Protein AF-A0A8H3UGS4-F1 (afdb_monomer_lite)

Secondary structure (DSSP, 8-state):
---------------------TTTTSPP--HHHHHHH--HHHHHHHHHHHHHHHHHSTTSS--TTSHHHHHHHHHHHHHHS-GGGTTS-------------S------EETTEE-------

Organism: Venturia inaequalis (NCBI:txid5025)

Foldseek 3Di:
DDDDDDDDDDDDDDPPPPPPPPVVVDDDDDPVVVVVPDDPVVVVVVVVVLQCLQCVAPPSHCPPPGSSVVVVVVVVQCVCPPCVCPPVDDDDDDDDDDDDDPDDDDWDDDPNDTDDDPDDD

pLDDT: mean 81.0, std 20.24, range [34.84, 98.56]

Sequence (121 aa):
MRLIISYAAVLGAVASASMVDSYLDKPLVESLTLQSRVRLGNLINHAKALEAIAYNTTGRNRVIGSPGHEATVKYIYDQLTHASLGDYYKVTLQPFFHVFVVNATGSLFVNGYLINQTLPS

Radius of gyration: 30.58 Å; chains: 1; bounding box: 62×94×57 Å

Structure (mmCIF, N/CA/C/O backbone):
data_AF-A0A8H3UGS4-F1
#
_entry.id   AF-A0A8H3UGS4-F1
#
loop_
_atom_site.group_PDB
_atom_site.id
_atom_site.type_symbol
_atom_site.label_atom_id
_atom_site.label_alt_id
_atom_site.label_comp_id
_atom_site.label_asym_id
_atom_site.label_entity_id
_atom_site.label_seq_id
_atom_site.pdbx_PDB_ins_code
_atom_site.Cartn_x
_atom_site.Cartn_y
_atom_site.Cartn_z
_atom_site.occupancy
_atom_site.B_iso_or_equiv
_atom_site.auth_seq_id
_atom_site.auth_comp_id
_atom_site.auth_asym_id
_atom_site.auth_atom_id
_atom_site.pdbx_PDB_model_num
ATOM 1 N N . MET A 1 1 ? -23.695 75.855 35.364 1.00 38.19 1 MET A N 1
ATOM 2 C CA . MET A 1 1 ? -22.596 75.158 34.666 1.00 38.19 1 MET A CA 1
ATOM 3 C C . MET A 1 1 ? -22.319 73.873 35.436 1.00 38.19 1 MET A C 1
ATOM 5 O O . MET A 1 1 ? -21.881 73.954 36.575 1.00 38.19 1 MET A O 1
ATOM 9 N N . ARG A 1 2 ? -22.765 72.722 34.916 1.00 34.84 2 ARG A N 1
ATOM 10 C CA . ARG A 1 2 ? -22.682 71.413 35.589 1.00 34.84 2 ARG A CA 1
ATOM 11 C C . ARG A 1 2 ? -21.368 70.713 35.203 1.00 34.84 2 ARG A C 1
ATOM 13 O O . ARG A 1 2 ? -20.967 70.802 34.048 1.00 34.84 2 ARG A O 1
ATOM 20 N N . LEU A 1 3 ? -20.747 70.053 36.188 1.00 38.72 3 LEU A N 1
ATOM 21 C CA . LEU A 1 3 ? -19.657 69.063 36.079 1.00 38.72 3 LEU A CA 1
ATOM 22 C C . LEU A 1 3 ? -20.045 67.939 35.067 1.00 38.72 3 LEU A C 1
ATOM 24 O O . LEU A 1 3 ? -21.213 67.863 34.698 1.00 38.72 3 LEU A O 1
ATOM 28 N N . ILE A 1 4 ? -19.216 67.005 34.578 1.00 41.81 4 ILE A N 1
ATOM 29 C CA . ILE A 1 4 ? -18.273 66.085 35.243 1.00 41.81 4 ILE A CA 1
ATOM 30 C C . ILE A 1 4 ? -17.397 65.423 34.141 1.00 41.81 4 ILE A C 1
ATOM 32 O O . ILE A 1 4 ? -17.888 65.135 33.051 1.00 41.81 4 ILE A O 1
ATOM 36 N N . ILE A 1 5 ? -16.119 65.160 34.438 1.00 49.06 5 ILE A N 1
ATOM 37 C CA . ILE A 1 5 ? -15.186 64.303 33.674 1.00 49.06 5 ILE A CA 1
ATOM 38 C C . ILE A 1 5 ? -15.641 62.837 33.786 1.00 49.06 5 ILE A C 1
ATOM 40 O O . ILE A 1 5 ? -16.017 62.405 34.874 1.00 49.06 5 ILE A O 1
ATOM 44 N N . SER A 1 6 ? -15.591 62.034 32.719 1.00 35.41 6 SER A N 1
ATOM 45 C CA . SER A 1 6 ? -15.815 60.583 32.835 1.00 35.41 6 SER A CA 1
ATOM 46 C C . SER A 1 6 ? -14.918 59.764 31.908 1.00 35.41 6 SER A C 1
ATOM 48 O O . SER A 1 6 ? -14.763 60.043 30.724 1.00 35.41 6 SER A O 1
ATOM 50 N N . TYR A 1 7 ? -14.305 58.782 32.558 1.00 38.97 7 TYR A N 1
ATOM 51 C CA . TYR A 1 7 ? -13.231 57.866 32.195 1.00 38.97 7 TYR A CA 1
ATOM 52 C C . TYR A 1 7 ? -13.826 56.573 31.618 1.00 38.97 7 TYR A C 1
ATOM 54 O O . TYR A 1 7 ? -14.876 56.163 32.102 1.00 38.97 7 TYR A O 1
ATOM 62 N N . ALA A 1 8 ? -13.149 55.887 30.690 1.00 45.62 8 ALA A N 1
ATOM 63 C CA . ALA A 1 8 ? -13.234 54.422 30.573 1.00 45.62 8 ALA A CA 1
ATOM 64 C C . ALA A 1 8 ? -12.194 53.885 29.576 1.00 45.62 8 ALA A C 1
ATOM 66 O O . ALA A 1 8 ? -12.425 53.842 28.369 1.00 45.62 8 ALA A O 1
ATOM 67 N N . ALA A 1 9 ? -11.051 53.434 30.094 1.00 47.94 9 ALA A N 1
ATOM 68 C CA . ALA A 1 9 ? -10.204 52.484 29.388 1.00 47.94 9 ALA A CA 1
ATOM 69 C C . ALA A 1 9 ? -10.904 51.117 29.416 1.00 47.94 9 ALA A C 1
ATOM 71 O O . ALA A 1 9 ? -11.072 50.523 30.481 1.00 47.94 9 ALA A O 1
ATOM 72 N N . VAL A 1 10 ? -11.345 50.629 28.257 1.00 42.31 10 VAL A N 1
ATOM 73 C CA . VAL A 1 10 ? -11.896 49.277 28.129 1.00 42.31 10 VAL A CA 1
ATOM 74 C C . VAL A 1 10 ? -10.728 48.294 28.087 1.00 42.31 10 VAL A C 1
ATOM 76 O O . VAL A 1 10 ? -10.084 48.099 27.060 1.00 42.31 10 VAL A O 1
ATOM 79 N N . LEU A 1 11 ? -10.452 47.686 29.240 1.00 37.72 11 LEU A N 1
ATOM 80 C CA . LEU A 1 11 ? -9.661 46.466 29.360 1.00 37.72 11 LEU A CA 1
ATOM 81 C C . LEU A 1 11 ? -10.482 45.290 28.814 1.00 37.72 11 LEU A C 1
ATOM 83 O O . LEU A 1 11 ? -11.313 44.719 29.516 1.00 37.72 11 LEU A O 1
ATOM 87 N N . GLY A 1 12 ? -10.254 44.926 27.554 1.00 44.09 12 GLY A N 1
ATOM 88 C CA . GLY A 1 12 ? -10.710 43.653 27.001 1.00 44.09 12 GLY A CA 1
ATOM 89 C C . GLY A 1 12 ? -9.690 42.561 27.306 1.00 44.09 12 GLY A C 1
ATOM 90 O O . GLY A 1 12 ? -8.723 42.401 26.566 1.00 44.09 12 GLY A O 1
ATOM 91 N N . ALA A 1 13 ? -9.879 41.818 28.396 1.00 46.59 13 ALA A N 1
ATOM 92 C CA . ALA A 1 13 ? -9.127 40.593 28.640 1.00 46.59 13 ALA A CA 1
ATOM 93 C C . ALA A 1 13 ? -9.599 39.515 27.651 1.00 46.59 13 ALA A C 1
ATOM 95 O O . ALA A 1 13 ? -10.701 38.983 27.779 1.00 46.59 13 ALA A O 1
ATOM 96 N N . VAL A 1 14 ? -8.773 39.192 26.654 1.00 55.16 14 VAL A N 1
ATOM 97 C CA . VAL A 1 14 ? -8.949 37.973 25.861 1.00 55.16 14 VAL A CA 1
ATOM 98 C C . VAL A 1 14 ? -8.554 36.787 26.736 1.00 55.16 14 VAL A C 1
ATOM 100 O O . VAL A 1 14 ? -7.384 36.578 27.043 1.00 55.16 14 VAL A O 1
ATOM 103 N N . ALA A 1 15 ? -9.546 36.029 27.200 1.00 53.59 15 ALA A N 1
ATOM 104 C CA . ALA A 1 15 ? -9.297 34.745 27.830 1.00 53.59 15 ALA A CA 1
ATOM 105 C C . ALA A 1 15 ? -8.759 33.789 26.757 1.00 53.59 15 ALA A C 1
ATOM 107 O O . ALA A 1 15 ? -9.505 33.320 25.899 1.00 53.59 15 ALA A O 1
ATOM 108 N N . SER A 1 16 ? -7.458 33.507 26.792 1.00 46.19 16 SER A N 1
ATOM 109 C CA . SER A 1 16 ? -6.892 32.361 26.088 1.00 46.19 16 SER A CA 1
ATOM 110 C C . SER A 1 16 ? -7.465 31.104 26.735 1.00 46.19 16 SER A C 1
ATOM 112 O O . SER A 1 16 ? -7.000 30.682 27.792 1.00 46.19 16 SER A O 1
ATOM 114 N N . ALA A 1 17 ? -8.510 30.530 26.137 1.00 52.72 17 ALA A N 1
ATOM 115 C CA . ALA A 1 17 ? -8.946 29.188 26.479 1.00 52.72 17 ALA A CA 1
ATOM 116 C C . ALA A 1 17 ? -7.755 28.252 26.245 1.00 52.72 17 ALA A C 1
ATOM 118 O O . ALA A 1 17 ? -7.295 28.075 25.116 1.00 52.72 17 ALA A O 1
ATOM 119 N N . SER A 1 18 ? -7.208 27.708 27.329 1.00 48.75 18 SER A N 1
ATOM 120 C CA . SER A 1 18 ? -6.213 26.649 27.270 1.00 48.75 18 SER A CA 1
ATOM 121 C C . SER A 1 18 ? -6.813 25.491 26.483 1.00 48.75 18 SER A C 1
ATOM 123 O O . SER A 1 18 ? -7.858 24.965 26.869 1.00 48.75 18 SER A O 1
ATOM 125 N N . MET A 1 19 ? -6.171 25.105 25.383 1.00 50.28 19 MET A N 1
ATOM 126 C CA . MET A 1 19 ? -6.467 23.853 24.699 1.00 50.28 19 MET A CA 1
ATOM 127 C C . MET A 1 19 ? -6.186 22.723 25.695 1.00 50.28 19 MET A C 1
ATOM 129 O O . MET A 1 19 ? -5.033 22.368 25.925 1.00 50.28 19 MET A O 1
ATOM 133 N N . VAL A 1 20 ? -7.231 22.227 26.357 1.00 48.53 20 VAL A N 1
ATOM 134 C CA . VAL A 1 20 ? -7.148 21.001 27.147 1.00 48.53 20 VAL A CA 1
ATOM 135 C C . VAL A 1 20 ? -6.880 19.896 26.138 1.00 48.53 20 VAL A C 1
ATOM 137 O O . VAL A 1 20 ? -7.640 19.715 25.186 1.00 48.53 20 VAL A O 1
ATOM 140 N N . ASP A 1 21 ? -5.729 19.251 26.283 1.00 52.72 21 ASP A N 1
ATOM 141 C CA . ASP A 1 21 ? -5.268 18.215 25.377 1.00 52.72 21 ASP A CA 1
ATOM 142 C C . ASP A 1 21 ? -6.294 17.073 25.339 1.00 52.72 21 ASP A C 1
ATOM 144 O O . ASP A 1 21 ? -6.436 16.301 26.288 1.00 52.72 21 ASP A O 1
ATOM 148 N N . SER A 1 22 ? -7.022 16.983 24.222 1.00 56.69 22 SER A N 1
ATOM 149 C CA . SER A 1 22 ? -8.054 15.975 23.919 1.00 56.69 22 SER A CA 1
ATOM 150 C C . SER A 1 22 ? -7.582 14.514 24.015 1.00 56.69 22 SER A C 1
ATOM 152 O O . SER A 1 22 ? -8.356 13.585 23.773 1.00 56.69 22 SER A O 1
ATOM 154 N N . TYR A 1 23 ? -6.305 14.294 24.323 1.00 54.12 23 TYR A N 1
ATOM 155 C CA . TYR A 1 23 ? -5.731 12.986 24.584 1.00 54.12 23 TYR A CA 1
ATOM 156 C C . TYR A 1 23 ? -6.137 12.411 25.952 1.00 54.12 23 TYR A C 1
ATOM 158 O O . TYR A 1 23 ? -6.257 11.194 26.072 1.00 54.12 23 TYR A O 1
ATOM 166 N N . LEU A 1 24 ? -6.404 13.253 26.963 1.00 58.44 24 LEU A N 1
ATOM 167 C CA . LEU A 1 24 ? -6.751 12.796 28.320 1.00 58.44 24 LEU A CA 1
ATOM 168 C C . LEU A 1 24 ? -8.182 12.242 28.455 1.00 58.44 24 LEU A C 1
ATOM 170 O O . LEU A 1 24 ? -8.441 11.472 29.376 1.00 58.44 24 LEU A O 1
ATOM 174 N N . ASP A 1 25 ? -9.085 12.575 27.528 1.00 75.38 25 ASP A N 1
ATOM 175 C CA . ASP A 1 25 ? -10.490 12.130 27.555 1.00 75.38 25 ASP A CA 1
ATOM 176 C C . ASP A 1 25 ? -10.727 10.797 26.822 1.00 75.38 25 ASP A C 1
ATOM 178 O O . ASP A 1 25 ? -11.840 10.263 26.818 1.00 75.38 25 ASP A O 1
ATOM 182 N N . LYS A 1 26 ? -9.700 10.236 26.169 1.00 79.56 26 LYS A N 1
ATOM 183 C CA . LYS A 1 26 ? -9.814 8.957 25.459 1.00 79.56 26 LYS A CA 1
ATOM 184 C C . LYS A 1 26 ? -9.493 7.795 26.400 1.00 79.56 26 LYS A C 1
ATOM 186 O O . LYS A 1 26 ? -8.543 7.885 27.177 1.00 79.56 26 LYS A O 1
ATOM 191 N N . PRO A 1 27 ? -10.240 6.680 26.323 1.00 84.38 27 PRO A N 1
ATOM 192 C CA . PRO A 1 27 ? -9.929 5.507 27.124 1.00 84.38 27 PRO A CA 1
ATOM 193 C C . PRO A 1 27 ? -8.524 4.998 26.795 1.00 84.38 27 PRO A C 1
ATOM 195 O O . PRO A 1 27 ? -8.077 5.055 25.645 1.00 84.38 27 PRO A O 1
ATOM 198 N N . LEU A 1 28 ? -7.845 4.473 27.815 1.00 88.94 28 LEU A N 1
ATOM 199 C CA . LEU A 1 28 ? -6.550 3.828 27.646 1.00 88.94 28 LEU A CA 1
ATOM 200 C C . LEU A 1 28 ? -6.656 2.676 26.640 1.00 88.94 28 LEU A C 1
ATOM 202 O O . LEU A 1 28 ? -7.667 1.977 26.546 1.00 88.94 28 LEU A O 1
ATOM 206 N N . VAL A 1 29 ? -5.589 2.490 25.865 1.00 89.19 29 VAL A N 1
ATOM 207 C CA . VAL A 1 29 ? -5.531 1.422 24.869 1.00 89.19 29 VAL A CA 1
ATOM 208 C C . VAL A 1 29 ? -5.345 0.085 25.576 1.00 89.19 29 VAL A C 1
ATOM 210 O O . VAL A 1 29 ? -4.285 -0.200 26.127 1.00 89.19 29 VAL A O 1
ATOM 213 N N . GLU A 1 30 ? -6.362 -0.767 25.493 1.00 94.38 30 GLU A N 1
ATOM 214 C CA . GLU A 1 30 ? -6.294 -2.134 26.002 1.00 94.38 30 GLU A CA 1
ATOM 215 C C . GLU A 1 30 ? -5.526 -3.047 25.039 1.00 94.38 30 GLU A C 1
ATOM 217 O O . GLU A 1 30 ? -5.965 -3.314 23.914 1.00 94.38 30 GLU A O 1
ATOM 222 N N . SER A 1 31 ? -4.377 -3.557 25.490 1.00 95.50 31 SER A N 1
ATOM 223 C CA . SER A 1 31 ? -3.426 -4.297 24.647 1.00 95.50 31 SER A CA 1
ATOM 224 C C . SER A 1 31 ? -4.035 -5.555 24.016 1.00 95.50 31 SER A C 1
ATOM 226 O O . SER A 1 31 ? -3.924 -5.759 22.806 1.00 95.50 31 SER A O 1
ATOM 228 N N . LEU A 1 32 ? -4.743 -6.374 24.804 1.00 96.44 32 LEU A N 1
ATOM 229 C CA . LEU A 1 32 ? -5.380 -7.601 24.307 1.00 96.44 32 LEU A CA 1
ATOM 230 C C . LEU A 1 32 ? -6.488 -7.295 23.294 1.00 96.44 32 LEU A C 1
ATOM 232 O O . LEU A 1 32 ? -6.609 -7.971 22.271 1.00 96.44 32 LEU A O 1
ATOM 236 N N . THR A 1 33 ? -7.256 -6.232 23.540 1.00 94.50 33 THR A N 1
ATOM 237 C CA . THR A 1 33 ? -8.292 -5.772 22.615 1.00 94.50 33 THR A CA 1
ATOM 238 C C . THR A 1 33 ? -7.671 -5.341 21.293 1.00 94.50 33 THR A C 1
ATOM 240 O O . THR A 1 33 ? -8.124 -5.797 20.245 1.00 94.50 33 THR A O 1
ATOM 243 N N . LEU A 1 34 ? -6.609 -4.532 21.314 1.00 93.56 34 LEU A N 1
ATOM 244 C CA . LEU A 1 34 ? -5.921 -4.092 20.100 1.00 93.56 34 LEU A CA 1
ATOM 245 C C . LEU A 1 34 ? -5.370 -5.277 19.296 1.00 93.56 34 LEU A C 1
ATOM 247 O O . LEU A 1 34 ? -5.621 -5.377 18.096 1.00 93.56 34 LEU A O 1
ATOM 251 N N . GLN A 1 35 ? -4.681 -6.209 19.953 1.00 96.44 35 GLN A N 1
ATOM 252 C CA . GLN A 1 35 ? -4.122 -7.393 19.297 1.00 96.44 35 GLN A CA 1
ATOM 253 C C . GLN A 1 35 ? -5.216 -8.271 18.676 1.00 96.44 35 GLN A C 1
ATOM 255 O O . GLN A 1 35 ? -5.074 -8.709 17.537 1.00 96.44 35 GLN A O 1
ATOM 260 N N . SER A 1 36 ? -6.354 -8.450 19.357 1.00 96.06 36 SER A N 1
ATOM 261 C CA . SER A 1 36 ? -7.492 -9.224 18.831 1.00 96.06 36 SER A CA 1
ATOM 262 C C . SER A 1 36 ? -8.109 -8.634 17.551 1.00 96.06 36 SER A C 1
ATOM 264 O O . SER A 1 36 ? -8.759 -9.341 16.774 1.00 96.06 36 SER A O 1
ATOM 266 N N . ARG A 1 37 ? -7.915 -7.330 17.307 1.00 95.00 37 ARG A N 1
ATOM 267 C CA . ARG A 1 37 ? -8.377 -6.648 16.089 1.00 95.00 37 ARG A CA 1
ATOM 268 C C . ARG A 1 37 ? -7.448 -6.883 14.897 1.00 95.00 37 ARG A C 1
ATOM 270 O O . ARG A 1 37 ? -7.892 -6.714 13.761 1.00 95.00 37 ARG A O 1
ATOM 277 N N . VAL A 1 38 ? -6.205 -7.312 15.120 1.00 94.81 38 VAL A N 1
ATOM 278 C CA . VAL A 1 38 ? -5.257 -7.664 14.056 1.00 94.81 38 VAL A CA 1
ATOM 279 C C . VAL A 1 38 ? -5.579 -9.066 13.547 1.00 94.81 38 VAL A C 1
ATOM 281 O O . VAL A 1 38 ? -5.268 -10.075 14.172 1.00 94.81 38 VAL A O 1
ATOM 284 N N . ARG A 1 39 ? -6.243 -9.139 12.391 1.00 97.31 39 ARG A N 1
ATOM 285 C CA . ARG A 1 39 ? -6.724 -10.403 11.816 1.00 97.31 39 ARG A CA 1
ATOM 286 C C . ARG A 1 39 ? -5.838 -10.860 10.665 1.00 97.31 39 ARG A C 1
ATOM 288 O O . ARG A 1 39 ? -5.646 -10.114 9.706 1.00 97.31 39 ARG A O 1
ATOM 295 N N . LEU A 1 40 ? -5.400 -12.120 10.708 1.00 97.31 40 LEU A N 1
ATOM 296 C CA . LEU A 1 40 ? -4.603 -12.746 9.643 1.00 97.31 40 LEU A CA 1
ATOM 297 C C . LEU A 1 40 ? -5.268 -12.629 8.264 1.00 97.31 40 LEU A C 1
ATOM 299 O O . LEU A 1 40 ? -4.605 -12.298 7.289 1.00 97.31 40 LEU A O 1
ATOM 303 N N . GLY A 1 41 ? -6.585 -12.844 8.182 1.00 98.00 41 GLY A N 1
ATOM 304 C CA . GLY A 1 41 ? -7.318 -12.711 6.920 1.00 98.00 41 GLY A CA 1
ATOM 305 C C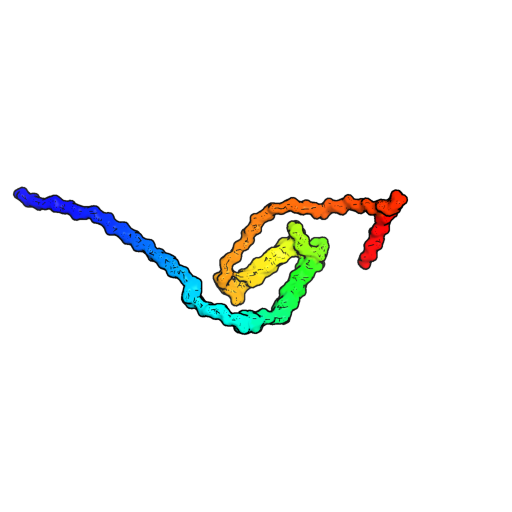 . GLY A 1 41 ? -7.202 -11.311 6.309 1.00 98.00 41 GLY A C 1
ATOM 306 O O . GLY A 1 41 ? -6.969 -11.185 5.111 1.00 98.00 41 GLY A O 1
ATOM 307 N N . ASN A 1 42 ? -7.268 -10.262 7.135 1.00 96.31 42 ASN A N 1
ATOM 308 C CA . ASN A 1 42 ? -7.105 -8.886 6.664 1.00 96.31 42 ASN A CA 1
ATOM 309 C C . ASN A 1 42 ? -5.673 -8.653 6.164 1.00 96.31 42 ASN A C 1
ATOM 311 O O . ASN A 1 42 ? -5.490 -8.132 5.068 1.00 96.31 42 ASN A O 1
ATOM 315 N N . LEU A 1 43 ? -4.665 -9.106 6.921 1.00 97.19 43 LEU A N 1
ATOM 316 C CA . LEU A 1 43 ? -3.251 -9.027 6.529 1.00 97.19 43 LEU A CA 1
ATOM 317 C C . LEU A 1 43 ? -3.003 -9.693 5.166 1.00 97.19 43 LEU A C 1
ATOM 319 O O . LEU A 1 43 ? -2.388 -9.090 4.288 1.00 97.19 43 LEU A O 1
ATOM 323 N N . ILE A 1 44 ? -3.533 -10.903 4.961 1.00 98.44 44 ILE A N 1
ATOM 324 C CA . ILE A 1 44 ? -3.407 -11.638 3.694 1.00 98.44 44 ILE A CA 1
ATOM 325 C C . ILE A 1 44 ? -4.129 -10.912 2.555 1.00 98.44 44 ILE A C 1
ATOM 327 O O . ILE A 1 44 ? -3.591 -10.829 1.453 1.00 98.44 44 ILE A O 1
ATOM 331 N N . ASN A 1 45 ? -5.323 -10.370 2.793 1.00 98.12 45 ASN A N 1
ATOM 332 C CA . ASN A 1 45 ? -6.071 -9.644 1.765 1.00 98.12 45 ASN A CA 1
ATOM 333 C C . ASN A 1 45 ? -5.311 -8.402 1.285 1.00 98.12 45 ASN A C 1
ATOM 335 O O . ASN A 1 45 ? -5.194 -8.186 0.079 1.00 98.12 45 ASN A O 1
ATOM 339 N N . HIS A 1 46 ? -4.740 -7.626 2.208 1.00 97.62 46 HIS A N 1
ATOM 340 C CA . HIS A 1 46 ? -3.904 -6.481 1.851 1.00 97.62 46 HIS A CA 1
ATOM 341 C C . HIS A 1 46 ? -2.618 -6.917 1.135 1.00 97.62 46 HIS A C 1
ATOM 343 O O . HIS A 1 46 ? -2.241 -6.301 0.140 1.00 97.62 46 HIS A O 1
ATOM 349 N N . ALA A 1 47 ? -1.976 -8.007 1.571 1.00 98.25 47 ALA A N 1
ATOM 350 C CA . ALA A 1 47 ? -0.794 -8.545 0.898 1.00 98.25 47 ALA A CA 1
ATOM 351 C C . ALA A 1 47 ? -1.089 -8.934 -0.560 1.00 98.25 47 ALA A C 1
ATOM 353 O O . ALA A 1 47 ? -0.365 -8.516 -1.461 1.00 98.25 47 ALA A O 1
ATOM 354 N N . LYS A 1 48 ? -2.196 -9.646 -0.804 1.00 98.56 48 LYS A N 1
ATOM 355 C CA . LYS A 1 48 ? -2.651 -10.014 -2.153 1.00 98.56 48 LYS A CA 1
ATOM 356 C C . LYS A 1 48 ? -3.002 -8.800 -3.007 1.00 98.56 48 LYS A C 1
ATOM 358 O O . LYS A 1 48 ? -2.707 -8.790 -4.195 1.00 98.56 48 LYS A O 1
ATOM 363 N N . ALA A 1 49 ? -3.609 -7.766 -2.426 1.00 98.31 49 ALA A N 1
ATOM 364 C CA . ALA A 1 49 ? -3.898 -6.531 -3.152 1.00 98.31 49 ALA A CA 1
ATOM 365 C C . ALA A 1 49 ? -2.605 -5.825 -3.601 1.00 98.31 49 ALA A C 1
ATOM 367 O O . ALA A 1 49 ? -2.491 -5.412 -4.753 1.00 98.31 49 ALA A O 1
ATOM 368 N N . LEU A 1 50 ? -1.606 -5.738 -2.719 1.00 98.19 50 LEU A N 1
ATOM 369 C CA . LEU A 1 50 ? -0.299 -5.157 -3.039 1.00 98.19 50 LEU A CA 1
ATOM 370 C C . LEU A 1 50 ? 0.485 -6.001 -4.053 1.00 98.19 50 LEU A C 1
ATOM 372 O O . LEU A 1 50 ? 1.156 -5.455 -4.927 1.00 98.19 50 LEU A O 1
ATOM 376 N N . GLU A 1 51 ? 0.398 -7.324 -3.965 1.00 98.12 51 GLU A N 1
ATOM 377 C CA . GLU A 1 51 ? 0.956 -8.241 -4.959 1.00 98.12 51 GLU A CA 1
ATOM 378 C C . GLU A 1 51 ? 0.285 -8.057 -6.329 1.00 98.12 51 GLU A C 1
ATOM 380 O O . GLU A 1 51 ? 0.970 -7.909 -7.341 1.00 98.12 51 GLU A O 1
ATOM 385 N N . ALA A 1 52 ? -1.047 -7.978 -6.368 1.00 98.50 52 ALA A N 1
ATOM 386 C CA . ALA A 1 52 ? -1.797 -7.737 -7.595 1.00 98.50 52 ALA A CA 1
ATOM 387 C C . ALA A 1 52 ? -1.425 -6.392 -8.237 1.00 98.50 52 ALA A C 1
ATOM 389 O O . ALA A 1 52 ? -1.268 -6.324 -9.453 1.00 98.50 52 ALA A O 1
ATOM 390 N N . ILE A 1 53 ? -1.210 -5.337 -7.441 1.00 98.44 53 ILE A N 1
ATOM 391 C CA . ILE A 1 53 ? -0.691 -4.054 -7.941 1.00 98.44 53 ILE A CA 1
ATOM 392 C C . ILE A 1 53 ? 0.666 -4.241 -8.625 1.00 98.44 53 ILE A C 1
ATOM 394 O O . ILE A 1 53 ? 0.878 -3.698 -9.709 1.00 98.44 53 ILE A O 1
ATOM 398 N N . ALA A 1 54 ? 1.575 -5.019 -8.029 1.00 97.62 54 ALA A N 1
ATOM 399 C CA . ALA A 1 54 ? 2.865 -5.298 -8.648 1.00 97.62 54 ALA A CA 1
ATOM 400 C C . ALA A 1 54 ? 2.671 -5.977 -10.008 1.00 97.62 54 ALA A C 1
ATOM 402 O O . ALA A 1 54 ? 3.173 -5.476 -11.004 1.00 97.62 54 ALA A O 1
ATOM 403 N N . TYR A 1 55 ? 1.905 -7.067 -10.081 1.00 97.94 55 TYR A N 1
ATOM 404 C CA . TYR A 1 55 ? 1.780 -7.853 -11.312 1.00 97.94 55 TYR A CA 1
ATOM 405 C C . TYR A 1 55 ? 0.898 -7.233 -12.401 1.00 97.94 55 TYR A C 1
ATOM 407 O O . TYR A 1 55 ? 1.112 -7.535 -13.574 1.00 97.94 55 TYR A O 1
ATOM 415 N N . ASN A 1 56 ? -0.038 -6.352 -12.045 1.00 97.50 56 ASN A N 1
ATOM 416 C CA . ASN A 1 56 ? -0.915 -5.672 -13.002 1.00 97.50 56 ASN A CA 1
ATOM 417 C C . ASN A 1 56 ? -0.309 -4.387 -13.585 1.00 97.50 56 ASN A C 1
ATOM 419 O O . ASN A 1 56 ? -0.930 -3.756 -14.437 1.00 97.50 56 ASN A O 1
ATOM 423 N N . THR A 1 57 ? 0.878 -3.975 -13.133 1.00 95.50 57 THR A N 1
ATOM 424 C CA . THR A 1 57 ? 1.556 -2.772 -13.627 1.00 95.50 57 THR A CA 1
ATOM 425 C C . THR A 1 57 ? 2.791 -3.108 -14.458 1.00 95.50 57 THR A C 1
ATOM 427 O O . THR A 1 57 ? 3.419 -4.162 -14.317 1.00 95.50 57 THR A O 1
ATOM 430 N N . THR A 1 58 ? 3.151 -2.195 -15.361 1.00 91.25 58 THR A N 1
ATOM 431 C CA . THR A 1 58 ? 4.356 -2.310 -16.191 1.00 91.25 58 THR A CA 1
ATOM 432 C C . THR A 1 58 ? 5.602 -2.456 -15.313 1.00 91.25 58 THR A C 1
ATOM 434 O O . THR A 1 58 ? 5.764 -1.742 -14.327 1.00 91.25 58 THR A O 1
ATOM 437 N N . GLY A 1 59 ? 6.492 -3.390 -15.660 1.00 89.50 59 GLY A N 1
ATOM 438 C CA . GLY A 1 59 ? 7.685 -3.712 -14.865 1.00 89.50 59 GLY A CA 1
ATOM 439 C C . GLY A 1 59 ? 7.447 -4.731 -13.744 1.00 89.50 59 GLY A C 1
ATOM 440 O O . GLY A 1 59 ? 8.416 -5.221 -13.165 1.00 89.50 59 GLY A O 1
ATOM 441 N N . ARG A 1 60 ? 6.185 -5.101 -13.477 1.00 95.56 60 ARG A N 1
ATOM 442 C CA . ARG A 1 60 ? 5.785 -6.163 -12.538 1.00 95.56 60 ARG A CA 1
ATOM 443 C C . ARG A 1 60 ? 6.323 -5.974 -11.112 1.00 95.56 60 ARG A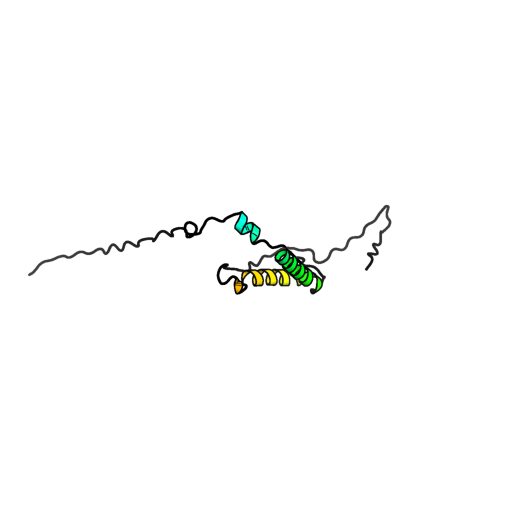 C 1
ATOM 445 O O . ARG A 1 60 ? 6.638 -6.942 -10.423 1.00 95.56 60 ARG A O 1
ATOM 452 N N . ASN A 1 61 ? 6.490 -4.727 -10.681 1.00 94.50 61 ASN A N 1
ATOM 453 C CA . ASN A 1 61 ? 7.106 -4.374 -9.405 1.00 94.50 61 ASN A CA 1
ATOM 454 C C . ASN A 1 61 ? 6.481 -3.097 -8.823 1.00 94.50 61 ASN A C 1
ATOM 456 O O . ASN A 1 61 ? 5.701 -2.414 -9.478 1.00 94.50 61 ASN A O 1
ATOM 460 N N . ARG A 1 62 ? 6.844 -2.766 -7.579 1.00 96.00 62 ARG A N 1
ATOM 461 C CA . ARG A 1 62 ? 6.409 -1.541 -6.882 1.00 96.00 62 ARG A CA 1
ATOM 462 C C . ARG A 1 62 ? 7.588 -0.602 -6.593 1.00 96.00 62 ARG A C 1
ATOM 464 O O . ARG A 1 62 ? 7.621 0.027 -5.537 1.00 96.00 62 ARG A O 1
ATOM 471 N N . VAL A 1 63 ? 8.591 -0.574 -7.481 1.00 93.00 63 VAL A N 1
ATOM 472 C CA . VAL A 1 63 ? 9.787 0.272 -7.319 1.00 93.00 63 VAL A CA 1
ATOM 473 C C . VAL A 1 63 ? 9.403 1.749 -7.328 1.00 93.00 63 VAL A C 1
ATOM 475 O O . VAL A 1 63 ? 8.500 2.154 -8.052 1.00 93.00 63 VAL A O 1
ATOM 478 N N . ILE A 1 64 ? 10.074 2.554 -6.509 1.00 90.94 64 ILE A N 1
ATOM 479 C CA . ILE A 1 64 ? 9.765 3.978 -6.338 1.00 90.94 64 ILE A CA 1
ATOM 480 C C . ILE A 1 64 ? 9.794 4.695 -7.697 1.00 90.94 64 ILE A C 1
ATOM 482 O O . ILE A 1 64 ? 10.680 4.457 -8.513 1.00 90.94 64 ILE A O 1
ATOM 486 N N . GLY A 1 65 ? 8.806 5.559 -7.940 1.00 88.44 65 GLY A N 1
ATOM 487 C CA . GLY A 1 65 ? 8.661 6.304 -9.196 1.00 88.44 65 GLY A CA 1
ATOM 488 C C . GLY A 1 65 ? 8.085 5.505 -10.371 1.00 88.44 65 GLY A C 1
ATOM 489 O O . GLY A 1 65 ? 7.929 6.066 -11.451 1.00 88.44 65 GLY A O 1
ATOM 490 N N . SER A 1 66 ? 7.760 4.219 -10.195 1.00 91.88 66 SER A N 1
ATOM 491 C CA . SER A 1 66 ? 7.084 3.419 -11.224 1.00 91.88 66 SER A CA 1
ATOM 492 C C . SER A 1 66 ? 5.552 3.482 -11.114 1.00 91.88 66 SER A C 1
ATOM 494 O O . SER A 1 66 ? 5.023 3.836 -10.054 1.00 91.88 66 SER A O 1
ATOM 496 N N . PRO A 1 67 ? 4.809 3.039 -12.150 1.00 95.44 67 PRO A N 1
ATOM 497 C CA . PRO A 1 67 ? 3.351 2.921 -12.074 1.00 95.44 67 PRO A CA 1
ATOM 498 C C . PRO A 1 67 ? 2.866 2.044 -10.906 1.00 95.44 67 PRO A C 1
ATOM 500 O O . PRO A 1 67 ? 1.847 2.335 -10.281 1.00 95.44 67 PRO A O 1
ATOM 503 N N . GLY A 1 68 ? 3.611 0.986 -10.564 1.00 96.94 68 GLY A N 1
ATOM 504 C CA . GLY A 1 68 ? 3.303 0.136 -9.412 1.00 96.94 68 GLY A CA 1
ATOM 505 C C . GLY A 1 68 ? 3.462 0.862 -8.076 1.00 96.94 68 GLY A C 1
ATOM 506 O O . GLY A 1 68 ? 2.692 0.617 -7.144 1.00 96.94 68 GLY A O 1
ATOM 507 N N . HIS A 1 69 ? 4.414 1.792 -7.970 1.00 95.38 69 HIS A N 1
ATOM 508 C CA . HIS A 1 69 ? 4.547 2.654 -6.798 1.00 95.38 69 HIS A CA 1
ATOM 509 C C . HIS A 1 69 ? 3.377 3.634 -6.672 1.00 95.38 69 HIS A C 1
ATOM 511 O O . HIS A 1 69 ? 2.765 3.696 -5.607 1.00 95.38 69 HIS A O 1
ATOM 517 N N . GLU A 1 70 ? 3.007 4.331 -7.746 1.00 95.56 70 GLU A N 1
ATOM 518 C CA . GLU A 1 70 ? 1.870 5.264 -7.741 1.00 95.56 70 GLU A CA 1
ATOM 519 C C . GLU A 1 70 ? 0.560 4.564 -7.349 1.00 95.56 70 GLU A C 1
ATOM 521 O O . GLU A 1 70 ? -0.168 5.029 -6.468 1.00 95.56 70 GLU A O 1
ATOM 526 N N . ALA A 1 71 ? 0.300 3.386 -7.922 1.00 97.94 71 ALA A N 1
ATOM 527 C CA . ALA A 1 71 ? -0.855 2.565 -7.571 1.00 97.94 71 ALA A CA 1
ATOM 528 C C . ALA A 1 71 ? -0.823 2.095 -6.105 1.00 97.94 71 ALA A C 1
ATOM 530 O O . ALA A 1 71 ? -1.865 2.031 -5.451 1.00 97.94 71 ALA A 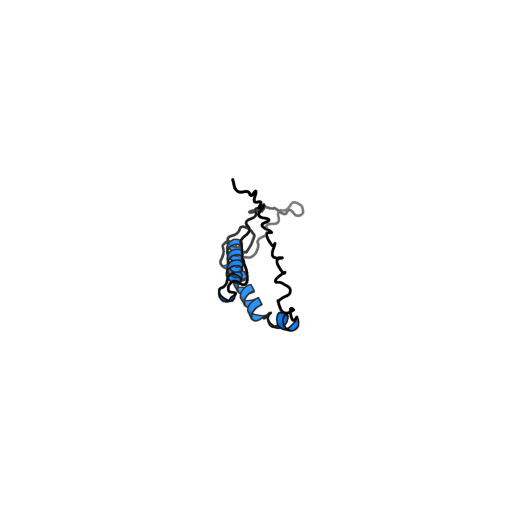O 1
ATOM 531 N N . THR A 1 72 ? 0.364 1.815 -5.559 1.00 98.06 72 THR A N 1
ATOM 532 C CA . THR A 1 72 ? 0.536 1.471 -4.137 1.00 98.06 72 THR A CA 1
ATOM 533 C C . THR A 1 72 ? 0.197 2.648 -3.228 1.00 98.06 72 THR A C 1
ATOM 535 O O . THR A 1 72 ? -0.519 2.469 -2.243 1.00 98.06 72 THR A O 1
ATOM 538 N N . VAL A 1 73 ? 0.684 3.850 -3.550 1.00 97.38 73 VAL A N 1
ATOM 539 C CA . VAL A 1 73 ? 0.383 5.073 -2.789 1.00 97.38 73 VAL A CA 1
ATOM 540 C C . VAL A 1 73 ? -1.119 5.331 -2.792 1.00 97.38 73 VAL A C 1
ATOM 542 O O . VAL A 1 73 ? -1.705 5.536 -1.728 1.00 97.38 73 VAL A O 1
ATOM 545 N N . LYS A 1 74 ? -1.757 5.235 -3.965 1.00 97.25 74 LYS A N 1
ATOM 546 C CA . LYS A 1 74 ? -3.208 5.373 -4.093 1.00 97.25 74 LYS A CA 1
ATOM 547 C C . LYS A 1 74 ? -3.952 4.347 -3.239 1.00 97.25 74 LYS A C 1
ATOM 549 O O . LYS A 1 74 ? -4.851 4.723 -2.499 1.00 97.25 74 LYS A O 1
ATOM 554 N N . TYR A 1 75 ? -3.562 3.074 -3.297 1.00 97.75 75 TYR A N 1
ATOM 555 C CA . TYR A 1 75 ? -4.198 2.021 -2.506 1.00 97.75 75 TYR A CA 1
ATOM 556 C C . TYR A 1 75 ? -4.172 2.331 -1.006 1.00 97.75 75 TYR A C 1
ATOM 558 O O . TYR 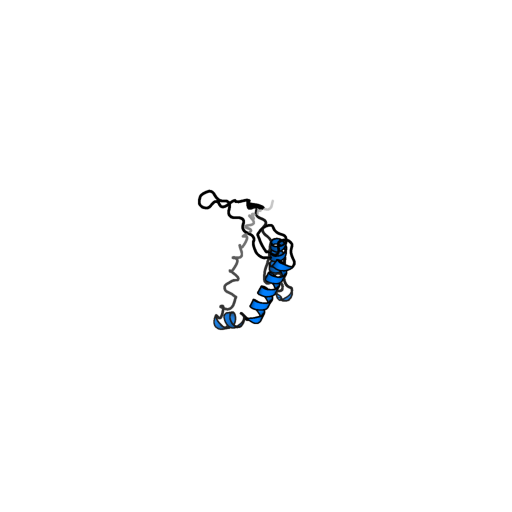A 1 75 ? -5.205 2.255 -0.347 1.00 97.75 75 TYR A O 1
ATOM 566 N N . ILE A 1 76 ? -3.013 2.720 -0.469 1.00 96.88 76 ILE A N 1
ATOM 567 C CA . ILE A 1 76 ? -2.868 3.052 0.954 1.00 96.88 76 ILE A CA 1
ATOM 568 C C . ILE A 1 76 ? -3.710 4.281 1.312 1.00 96.88 76 ILE A C 1
ATOM 570 O O . ILE A 1 76 ? -4.403 4.265 2.329 1.00 96.88 76 ILE A O 1
ATOM 574 N N . TYR A 1 77 ? -3.691 5.319 0.472 1.00 97.12 77 TYR A N 1
ATOM 575 C CA . TYR A 1 77 ? -4.516 6.510 0.665 1.00 97.12 77 TYR A CA 1
ATOM 576 C C . TYR A 1 77 ? -6.007 6.156 0.723 1.00 97.12 77 TYR A C 1
ATOM 578 O O . TYR A 1 77 ? -6.697 6.552 1.662 1.00 97.12 77 TYR A O 1
ATOM 586 N N . ASP A 1 78 ? -6.486 5.344 -0.220 1.00 96.19 78 ASP A N 1
ATOM 587 C CA . ASP A 1 78 ? -7.878 4.898 -0.277 1.00 96.19 78 ASP A CA 1
ATOM 588 C C . ASP A 1 78 ? -8.255 4.046 0.946 1.00 96.19 78 ASP A C 1
ATOM 590 O O . ASP A 1 78 ? -9.364 4.172 1.453 1.00 96.19 78 ASP A O 1
ATOM 594 N N . GLN A 1 79 ? -7.352 3.195 1.458 1.00 96.00 79 GLN A N 1
ATOM 595 C CA . GLN A 1 79 ? -7.617 2.415 2.677 1.00 96.00 79 GLN A CA 1
ATOM 596 C C . GLN A 1 79 ? -7.749 3.307 3.917 1.00 96.00 79 GLN A C 1
ATOM 598 O O . GLN A 1 79 ? -8.599 3.044 4.763 1.00 96.00 79 GLN A O 1
ATOM 603 N N . LEU A 1 80 ? -6.932 4.358 4.031 1.00 95.62 80 LEU A N 1
ATOM 604 C CA . LEU A 1 80 ? -6.943 5.274 5.178 1.00 95.62 80 LEU A CA 1
ATOM 605 C C . LEU A 1 80 ? -8.074 6.309 5.116 1.00 95.62 80 LEU A C 1
ATOM 607 O O . LEU A 1 80 ? -8.483 6.822 6.154 1.00 95.62 80 LEU A O 1
ATOM 611 N N . THR A 1 81 ? -8.577 6.601 3.917 1.00 95.75 81 THR A N 1
ATOM 612 C CA . THR A 1 81 ? -9.714 7.509 3.674 1.00 95.75 81 THR A CA 1
ATOM 613 C C . THR A 1 81 ? -11.023 6.765 3.409 1.00 95.75 81 THR A C 1
ATOM 615 O O . THR A 1 81 ? -12.040 7.378 3.085 1.00 95.75 81 THR A O 1
ATOM 618 N N . HIS A 1 82 ? -11.015 5.436 3.545 1.00 93.94 82 HIS A N 1
ATOM 619 C CA . HIS A 1 82 ? -12.178 4.602 3.285 1.00 93.94 82 HIS A CA 1
ATOM 620 C C . HIS A 1 82 ? -13.355 5.018 4.177 1.00 93.94 82 HIS A C 1
ATOM 622 O O . HIS A 1 82 ? -13.188 5.221 5.378 1.00 93.94 82 HIS A O 1
ATOM 628 N N . ALA A 1 83 ? -14.570 5.060 3.621 1.00 84.62 83 ALA A N 1
ATOM 629 C CA . ALA A 1 83 ? -15.761 5.545 4.326 1.00 84.62 83 ALA A CA 1
ATOM 630 C C . ALA A 1 83 ? -16.058 4.800 5.644 1.00 84.62 83 ALA A C 1
ATOM 632 O O . ALA A 1 83 ? -16.636 5.369 6.564 1.00 84.62 83 ALA A O 1
ATOM 633 N N . SER A 1 84 ? -15.622 3.541 5.769 1.00 87.94 84 SER A N 1
ATOM 634 C CA . SER A 1 84 ? -15.742 2.766 7.015 1.00 87.94 84 SER A CA 1
ATOM 635 C C . SER A 1 84 ? -14.917 3.318 8.182 1.00 87.94 84 SER A C 1
ATOM 637 O O . SER A 1 84 ? -15.166 2.936 9.321 1.00 87.94 84 SER A O 1
ATOM 639 N N . LEU A 1 85 ? -13.914 4.155 7.908 1.00 89.81 85 LEU A N 1
ATOM 640 C CA . LEU A 1 85 ? -13.103 4.847 8.910 1.00 89.81 85 LEU A CA 1
ATOM 641 C C . LEU A 1 85 ? -13.628 6.261 9.205 1.00 89.81 85 LEU A C 1
ATOM 643 O O . LEU A 1 85 ? -13.119 6.908 10.117 1.00 89.81 85 LEU A O 1
ATOM 647 N N . GLY A 1 86 ? -14.641 6.734 8.471 1.00 88.25 86 GLY A N 1
ATOM 648 C CA . GLY A 1 86 ? -15.189 8.079 8.629 1.00 88.25 86 GLY A CA 1
ATOM 649 C C . GLY A 1 86 ? -14.116 9.161 8.494 1.00 88.25 86 GLY A C 1
ATOM 650 O O . GLY A 1 86 ? -13.277 9.119 7.599 1.00 88.25 86 GLY A O 1
ATOM 651 N N . ASP A 1 87 ? -14.136 10.123 9.409 1.00 87.69 87 ASP A N 1
ATOM 652 C CA . ASP A 1 87 ? -13.183 11.227 9.530 1.00 87.69 87 ASP A CA 1
ATOM 653 C C . ASP A 1 87 ? -12.074 10.957 10.564 1.00 87.69 87 ASP A C 1
ATOM 655 O O . ASP A 1 87 ? -11.380 11.878 10.998 1.00 87.69 87 ASP A O 1
ATOM 659 N N . TYR A 1 88 ? -11.866 9.689 10.945 1.00 90.25 88 TYR A N 1
ATOM 660 C CA . TYR A 1 88 ? -10.913 9.314 11.993 1.00 90.25 88 TYR A CA 1
ATOM 661 C C . TYR A 1 88 ? -9.469 9.738 11.677 1.00 90.25 88 TYR A C 1
ATOM 663 O O . TYR A 1 88 ? -8.699 10.054 12.586 1.00 90.25 88 TYR A O 1
ATOM 671 N N . TYR A 1 89 ? -9.096 9.769 10.393 1.00 91.69 89 TYR A N 1
ATOM 672 C CA . TYR A 1 89 ? -7.785 10.222 9.931 1.00 91.69 89 TYR A CA 1
ATOM 673 C C . TYR A 1 89 ? -7.899 11.435 9.004 1.00 91.69 89 TYR A C 1
ATOM 675 O O . TYR A 1 89 ? -8.626 11.419 8.013 1.00 91.69 89 TYR A O 1
ATOM 683 N N . LYS A 1 90 ? -7.071 12.457 9.255 1.00 93.44 90 LYS A N 1
ATOM 684 C CA . LYS A 1 90 ? -6.793 13.527 8.290 1.00 93.44 90 LYS A CA 1
ATOM 685 C C . LYS A 1 90 ? -5.572 13.141 7.454 1.00 93.44 90 LYS A C 1
ATOM 687 O O . LYS A 1 90 ? -4.439 13.314 7.895 1.00 93.44 90 LYS A O 1
ATOM 692 N N . VAL A 1 91 ? -5.807 12.599 6.262 1.00 95.50 91 VAL A N 1
ATOM 693 C CA . VAL A 1 91 ? -4.754 12.048 5.394 1.00 95.50 91 VAL A CA 1
ATOM 694 C C . VAL A 1 91 ? -4.345 13.058 4.320 1.00 95.50 91 VAL A C 1
ATOM 696 O O . VAL A 1 91 ? -5.195 13.610 3.623 1.00 95.50 91 VAL A O 1
ATOM 699 N N . THR A 1 92 ? -3.041 13.268 4.140 1.00 96.06 92 THR A N 1
ATOM 700 C CA . THR A 1 92 ? -2.471 14.094 3.064 1.00 96.06 92 THR A CA 1
ATOM 701 C C . THR A 1 92 ? -1.349 13.343 2.348 1.00 96.06 92 THR A C 1
ATOM 703 O O . THR A 1 92 ? -0.631 12.551 2.956 1.00 96.06 92 THR A O 1
ATOM 706 N N . LEU A 1 93 ? -1.188 13.588 1.045 1.00 96.44 93 LEU A N 1
ATOM 707 C CA . LEU A 1 93 ? -0.041 13.094 0.282 1.00 96.44 93 LEU A CA 1
ATOM 708 C C . LEU A 1 93 ? 1.078 14.136 0.320 1.00 96.44 93 LEU A C 1
ATOM 710 O O . LEU A 1 93 ? 0.853 15.299 -0.015 1.00 96.44 93 LEU A O 1
ATOM 714 N N . GLN A 1 94 ? 2.278 13.713 0.714 1.00 96.19 94 GLN A N 1
ATOM 715 C CA . GLN A 1 94 ? 3.462 14.565 0.732 1.00 96.19 94 GLN A CA 1
ATOM 716 C C . GLN A 1 94 ? 4.364 14.227 -0.466 1.00 96.19 94 GLN A C 1
ATOM 718 O O . GLN A 1 94 ? 4.976 13.156 -0.472 1.00 96.19 94 GLN A O 1
ATOM 723 N N . PRO A 1 95 ? 4.481 15.111 -1.470 1.00 92.44 95 PRO A N 1
ATOM 724 C CA . PRO A 1 95 ? 5.422 14.911 -2.562 1.00 92.44 95 PRO A CA 1
ATOM 725 C C . PRO A 1 95 ? 6.864 15.113 -2.079 1.00 92.44 95 PRO A C 1
ATOM 727 O O . PRO A 1 95 ? 7.146 15.994 -1.265 1.00 92.44 95 PRO A O 1
ATOM 730 N N . PHE A 1 96 ? 7.788 14.315 -2.607 1.00 90.62 96 PHE A N 1
ATOM 731 C CA . PHE A 1 96 ? 9.226 14.501 -2.421 1.00 90.62 96 PHE A CA 1
ATOM 732 C C . PHE A 1 96 ? 9.989 14.038 -3.665 1.00 90.62 96 PHE A C 1
ATOM 734 O O . PHE A 1 96 ? 9.475 13.270 -4.477 1.00 90.62 96 PHE A O 1
ATOM 741 N N . PHE A 1 97 ? 11.226 14.512 -3.806 1.00 89.75 97 PHE A N 1
ATOM 742 C CA . PHE A 1 97 ? 12.100 14.182 -4.928 1.00 89.75 97 PHE A CA 1
ATOM 743 C C . PHE A 1 97 ? 13.213 13.245 -4.466 1.00 89.75 97 PHE A C 1
ATOM 745 O O . PHE A 1 97 ? 13.753 13.406 -3.372 1.00 89.75 97 PHE A O 1
ATOM 752 N N . HIS A 1 98 ? 13.578 12.282 -5.308 1.00 83.50 98 HIS A N 1
ATOM 753 C CA . HIS A 1 98 ? 14.740 11.430 -5.087 1.00 83.50 98 HIS A CA 1
ATOM 754 C C . HIS A 1 98 ? 15.408 11.105 -6.422 1.00 83.50 98 HIS A C 1
ATOM 756 O O . HIS A 1 98 ? 14.756 11.098 -7.468 1.00 83.50 98 HIS A O 1
ATOM 762 N N . VAL A 1 99 ? 16.711 10.840 -6.381 1.00 85.44 99 VAL A N 1
ATOM 763 C CA . VAL A 1 99 ? 17.464 10.360 -7.541 1.00 85.44 99 VAL A CA 1
ATOM 764 C C . VAL A 1 99 ? 17.396 8.837 -7.551 1.00 85.44 99 VAL A C 1
ATOM 766 O O . VAL A 1 99 ? 17.671 8.206 -6.532 1.00 85.44 99 VAL A O 1
ATOM 769 N N . PHE A 1 100 ? 17.063 8.248 -8.698 1.00 78.75 100 PHE A N 1
ATOM 770 C CA . PHE A 1 100 ? 17.082 6.801 -8.894 1.00 78.75 100 PHE A CA 1
ATOM 771 C C . PHE A 1 100 ? 17.707 6.425 -10.228 1.00 78.75 100 PHE A C 1
ATOM 773 O O . PHE A 1 100 ? 17.703 7.194 -11.189 1.00 78.75 100 PHE A O 1
ATOM 780 N N . VAL A 1 101 ? 18.254 5.214 -10.271 1.00 78.00 101 VAL A N 1
ATOM 781 C CA . VAL A 1 101 ? 18.840 4.639 -11.477 1.00 78.00 101 VAL A CA 1
ATOM 782 C C . VAL A 1 101 ? 17.752 3.864 -12.207 1.00 78.00 101 VAL A C 1
ATOM 784 O O . VAL A 1 101 ? 17.279 2.843 -11.718 1.00 78.00 101 VAL A O 1
ATOM 787 N N . VAL A 1 102 ? 17.349 4.362 -13.377 1.00 74.44 102 VAL A N 1
ATOM 788 C CA . VAL A 1 102 ? 16.320 3.722 -14.215 1.00 74.44 102 VAL A CA 1
ATOM 789 C C . VAL A 1 102 ? 16.890 2.516 -14.962 1.00 74.44 102 VAL A C 1
ATOM 791 O O . VAL A 1 102 ? 16.209 1.513 -15.133 1.00 74.44 102 VAL A O 1
ATOM 794 N N . ASN A 1 103 ? 18.149 2.610 -15.398 1.00 74.25 103 ASN A N 1
ATOM 795 C CA . ASN A 1 103 ? 18.845 1.565 -16.140 1.00 74.25 103 ASN A CA 1
ATOM 796 C C . ASN A 1 103 ? 20.317 1.530 -15.724 1.00 74.25 103 ASN A C 1
ATOM 798 O O . ASN A 1 103 ? 20.945 2.579 -15.583 1.00 74.25 103 ASN A O 1
ATOM 802 N N . ALA A 1 104 ? 20.870 0.329 -15.577 1.00 77.88 104 ALA A N 1
ATOM 803 C CA . ALA A 1 104 ? 22.295 0.102 -15.389 1.00 77.88 10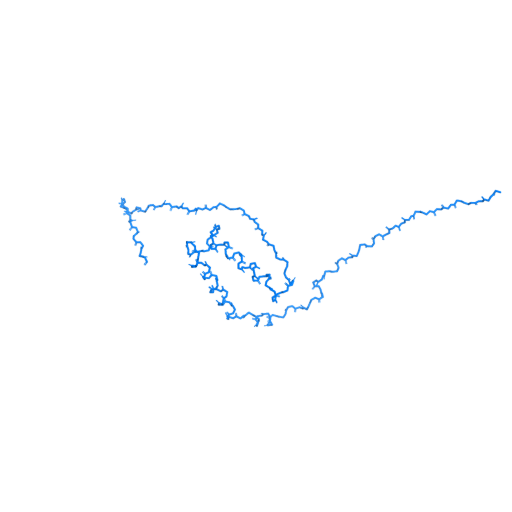4 ALA A CA 1
ATOM 804 C C . ALA A 1 104 ? 22.721 -1.101 -16.232 1.00 77.88 104 ALA A C 1
ATOM 806 O O . ALA A 1 104 ? 22.068 -2.142 -16.212 1.00 77.88 104 ALA A O 1
ATOM 807 N N . THR A 1 105 ? 23.820 -0.961 -16.966 1.00 80.12 105 THR A N 1
ATOM 808 C CA . THR A 1 105 ? 24.446 -2.056 -17.713 1.00 80.12 105 THR A CA 1
ATOM 809 C C . THR A 1 105 ? 25.762 -2.417 -17.046 1.00 80.12 105 THR A C 1
ATOM 811 O O . THR A 1 105 ? 26.585 -1.536 -16.798 1.00 80.12 105 THR A O 1
ATOM 814 N N . GLY A 1 106 ? 25.974 -3.702 -16.777 1.00 83.06 106 GLY A N 1
ATOM 815 C CA . GLY A 1 106 ? 27.221 -4.220 -16.225 1.00 83.06 106 GLY A CA 1
ATOM 816 C C . GLY A 1 106 ? 27.638 -5.497 -16.941 1.00 83.06 106 GLY A C 1
ATOM 817 O O . GLY A 1 106 ? 26.788 -6.308 -17.302 1.00 83.06 106 GLY A O 1
ATOM 818 N N . SER A 1 107 ? 28.945 -5.671 -17.123 1.00 86.38 107 SER A N 1
ATOM 819 C CA . SER A 1 107 ? 29.545 -6.880 -17.693 1.00 86.38 107 SER A CA 1
ATOM 820 C C . SER A 1 107 ? 30.453 -7.525 -16.652 1.00 86.38 107 SER A C 1
ATOM 822 O O . SER A 1 107 ? 31.270 -6.836 -16.041 1.00 86.38 107 SER A O 1
ATOM 824 N N . LEU A 1 108 ? 30.326 -8.839 -16.451 1.00 86.50 108 LEU A N 1
ATOM 825 C CA . LEU A 1 108 ? 31.187 -9.608 -15.551 1.00 86.50 108 LEU A CA 1
ATOM 826 C C . LEU A 1 108 ? 32.218 -10.393 -16.362 1.00 86.50 108 LEU A C 1
ATOM 828 O O . LEU A 1 108 ? 31.854 -11.208 -17.210 1.00 86.50 108 LEU A O 1
ATOM 832 N N . PHE A 1 109 ? 33.493 -10.183 -16.043 1.00 86.62 109 PHE A N 1
ATOM 833 C CA . PHE A 1 109 ? 34.598 -10.964 -16.585 1.00 86.62 109 PHE A CA 1
ATOM 834 C C . PHE A 1 109 ? 35.206 -11.837 -15.487 1.00 86.62 109 PHE A C 1
ATOM 836 O O . PHE A 1 109 ? 35.547 -11.336 -14.416 1.00 86.62 109 PHE A O 1
ATOM 843 N N . VAL A 1 110 ? 35.387 -13.128 -15.761 1.00 88.00 110 VAL A N 1
ATOM 844 C CA . VAL A 1 110 ? 36.144 -14.050 -14.901 1.00 88.00 110 VAL A CA 1
ATOM 845 C C . VAL A 1 110 ? 37.338 -14.550 -15.702 1.00 88.00 110 VAL A C 1
ATOM 847 O O . VAL A 1 110 ? 37.170 -15.102 -16.786 1.00 88.00 110 VAL A O 1
ATOM 850 N N . ASN A 1 111 ? 38.554 -14.319 -15.201 1.00 89.12 111 ASN A N 1
ATOM 851 C CA . ASN A 1 111 ? 39.807 -14.663 -15.893 1.00 89.12 111 ASN A CA 1
ATOM 852 C C . ASN A 1 111 ? 39.891 -14.129 -17.340 1.00 89.12 111 ASN A C 1
ATOM 854 O O . ASN A 1 111 ? 40.438 -14.790 -18.217 1.00 89.12 111 ASN A O 1
ATOM 858 N N . GLY A 1 112 ? 39.324 -12.946 -17.601 1.00 85.81 112 GLY A N 1
ATOM 859 C CA . GLY A 1 112 ? 39.313 -12.323 -18.931 1.00 85.81 112 GLY A CA 1
ATOM 860 C C . GLY A 1 112 ? 38.188 -12.785 -19.865 1.00 85.81 112 GLY A C 1
ATOM 861 O O . GLY A 1 112 ? 38.065 -12.246 -20.961 1.00 85.81 112 GLY A O 1
ATOM 862 N N . TYR A 1 113 ? 37.330 -13.716 -19.438 1.00 85.12 113 TYR A N 1
ATOM 863 C CA . TYR A 1 113 ? 36.193 -14.195 -20.226 1.00 85.12 113 TYR A CA 1
ATOM 864 C C . TYR A 1 113 ? 34.883 -13.562 -19.756 1.00 85.12 113 TYR A C 1
ATOM 866 O O . TYR A 1 113 ? 34.582 -13.569 -18.561 1.00 85.12 113 TYR A O 1
ATOM 874 N N . LEU A 1 114 ? 34.104 -13.031 -20.703 1.00 82.50 114 LEU A N 1
ATOM 875 C CA . LEU A 1 114 ? 32.763 -12.504 -20.449 1.00 82.50 114 LEU A CA 1
ATOM 876 C C . LEU A 1 114 ? 31.817 -13.647 -20.065 1.00 82.50 114 LEU A C 1
ATOM 878 O O . LEU A 1 114 ? 31.698 -14.632 -20.794 1.00 82.50 114 LEU A O 1
ATOM 882 N N . ILE A 1 115 ? 31.105 -13.489 -18.954 1.00 81.62 115 ILE A N 1
ATOM 883 C CA . ILE A 1 115 ? 30.052 -14.417 -18.545 1.00 81.62 115 ILE A CA 1
ATOM 884 C C . ILE A 1 115 ? 28.705 -13.880 -19.042 1.00 81.62 115 ILE A C 1
ATOM 886 O O . ILE A 1 115 ? 28.167 -12.927 -18.480 1.00 81.62 115 ILE A O 1
ATOM 890 N N . ASN A 1 116 ? 28.144 -14.496 -20.086 1.00 75.62 116 ASN A N 1
ATOM 891 C CA . ASN A 1 116 ? 26.777 -14.210 -20.528 1.00 75.62 116 ASN A CA 1
ATOM 892 C C . ASN A 1 116 ? 25.788 -14.857 -19.550 1.00 75.62 116 ASN A C 1
ATOM 894 O O . ASN A 1 116 ? 25.709 -16.082 -19.469 1.00 75.62 116 ASN A O 1
ATOM 898 N N . GLN A 1 117 ? 25.024 -14.053 -18.808 1.00 61.19 117 GLN A N 1
ATOM 899 C CA . GLN A 1 117 ? 23.903 -14.577 -18.030 1.00 61.19 117 GLN A CA 1
ATOM 900 C C . GLN A 1 117 ? 22.694 -14.793 -18.941 1.00 61.19 117 GLN A C 1
ATOM 902 O O . GLN A 1 117 ? 21.974 -13.853 -19.268 1.00 61.19 117 GLN A O 1
ATOM 907 N N . THR A 1 118 ? 22.437 -16.041 -19.321 1.00 49.59 118 THR A N 1
ATOM 908 C CA . THR A 1 118 ? 21.106 -16.443 -19.785 1.00 49.59 118 THR A CA 1
ATOM 909 C C . THR A 1 118 ? 20.248 -16.664 -18.540 1.00 49.59 118 THR A C 1
ATOM 911 O O . THR A 1 118 ? 20.323 -17.719 -17.913 1.00 49.59 118 THR A O 1
ATOM 914 N N . LEU A 1 119 ? 19.484 -15.652 -18.121 1.00 43.66 119 LEU A N 1
ATOM 915 C CA . LEU A 1 119 ? 18.458 -15.844 -17.093 1.00 43.66 119 LEU A CA 1
ATOM 916 C C . LEU A 1 119 ? 17.305 -16.659 -17.711 1.00 43.66 119 LEU A C 1
ATOM 918 O O . LEU A 1 119 ? 16.823 -16.270 -18.778 1.00 43.66 119 LEU A O 1
ATOM 922 N N . PRO A 1 120 ? 16.869 -17.780 -17.104 1.00 41.53 120 PRO A N 1
ATOM 923 C CA . PRO A 1 120 ? 15.686 -18.496 -17.564 1.00 41.53 120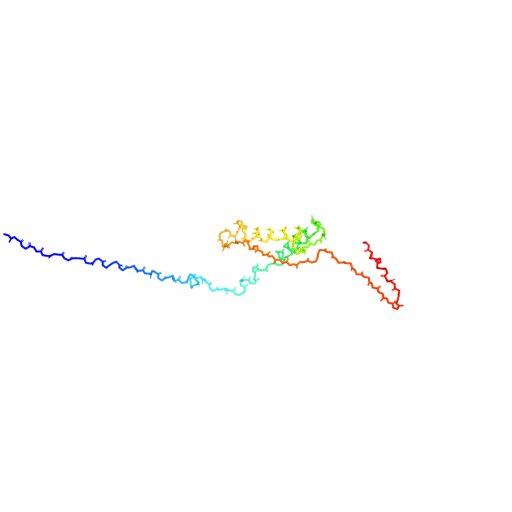 PRO A CA 1
ATOM 924 C C . PRO A 1 120 ? 14.454 -17.598 -17.416 1.00 41.53 120 PRO A C 1
ATOM 926 O O . PRO A 1 120 ? 14.280 -16.958 -16.377 1.00 41.53 120 PRO A O 1
ATOM 929 N N . SER A 1 121 ? 13.647 -17.551 -18.477 1.00 47.75 121 SER A N 1
ATOM 930 C CA . SER A 1 121 ? 12.332 -16.899 -18.541 1.00 47.75 121 SER A CA 1
ATOM 931 C C . SER A 1 121 ? 11.347 -17.439 -17.513 1.00 47.75 121 SER A C 1
ATOM 933 O O . SER A 1 121 ? 11.330 -18.683 -17.361 1.00 47.75 121 SER A O 1
#